Protein AF-A0A963W181-F1 (afdb_monomer)

Radius of gyration: 20.35 Å; Cα contacts (8 Å, |Δi|>4): 52; chains: 1; bounding box: 52×36×52 Å

Sequence (140 aa):
MEQELDVRAMPIRRAVFWLVVGLALLIVSSRVLVWGAVEIAHGFGVSDLIIGLTVVAVGTSLPELASSIIAARKGEHDIALGNILGSNLFNTLAVVGIAGTIHPLAVGPEVFNRDMLVMAALTLSLFVIGYGFRGPGRIN

pLDDT: mean 87.51, std 13.42, range [41.91, 97.25]

Solvent-accessible surface area (backbone atoms only — not comparable to full-atom values): 8067 Å² total; per-residue (Å²): 145,80,84,72,85,76,65,79,71,66,54,65,71,58,48,52,48,52,50,52,52,50,51,51,52,39,54,51,50,33,50,54,51,37,50,54,52,51,54,52,38,51,76,73,68,53,51,70,67,58,42,50,73,42,55,49,57,51,34,75,47,40,49,58,51,54,52,28,51,54,26,44,76,69,70,36,51,68,59,19,50,48,50,56,53,49,50,53,49,44,45,53,56,50,54,48,41,50,48,38,72,78,52,75,73,86,81,58,72,58,48,62,71,44,53,48,49,51,52,50,53,51,52,51,51,50,45,63,67,68,68,44,97,72,64,84,75,82,81,126

Foldseek 3Di:
DDPDPPVVPDPVVVVVVCVVVVLVCLLVVLVVVLVVVVVVCVVVVHDPVVSVVPSVVVSVCRSLVVQLVVCVVVVNNVSNVCSVVVVVCCCVCPVVVVVCVVPNDDDDPCCVVPVVVVVVVVVVVVCVVPVCPPDDPPPD

Mean predicted aligned error: 8.23 Å

Secondary structure (DSSP, 8-state):
-----------HHHHHHHHHHHHHHHHHHHHHHHHHHHHHHHHTT--HHHHIIIIIHHHTTHHHHHHHHHHHHTT-HHHHHHHHHHHHHHIIIIIIHHHHHHS-----HHIIIIIHHHHHHHHHHHHHHHS-SS------

Nearest PDB structures (foldseek):
  8xyv-assembly2_B  TM=3.722E-01  e=4.580E+00  synthetic construct
  9hcj-assembly1_P0  TM=3.360E-01  e=9.758E+00  Dictyostelium discoideum

Structure (mmCIF, N/CA/C/O backbone):
data_AF-A0A963W181-F1
#
_entry.id   AF-A0A963W181-F1
#
loop_
_atom_site.group_PDB
_atom_site.id
_atom_site.type_symbol
_atom_site.label_atom_id
_atom_site.label_alt_id
_atom_site.label_comp_id
_atom_site.label_asym_id
_atom_site.label_entity_id
_atom_site.label_seq_id
_atom_site.pdbx_PDB_ins_code
_atom_site.Cartn_x
_atom_site.Cartn_y
_atom_site.Cartn_z
_atom_site.occupancy
_atom_site.B_iso_or_equiv
_atom_site.auth_seq_id
_atom_site.auth_comp_id
_atom_site.auth_asym_id
_atom_site.auth_atom_id
_atom_site.pdbx_PDB_model_num
ATOM 1 N N . MET A 1 1 ? 27.900 5.359 -30.873 1.00 50.31 1 MET A N 1
ATOM 2 C CA . MET A 1 1 ? 26.641 5.646 -30.150 1.00 50.31 1 MET A CA 1
ATOM 3 C C . MET A 1 1 ? 25.450 5.111 -30.950 1.00 50.31 1 MET A C 1
ATOM 5 O O . MET A 1 1 ? 24.438 5.780 -31.071 1.00 50.31 1 MET A O 1
ATOM 9 N N . GLU A 1 2 ? 25.595 3.905 -31.509 1.00 45.78 2 GLU A N 1
ATOM 10 C CA . GLU A 1 2 ? 24.642 3.251 -32.427 1.00 45.78 2 GLU A CA 1
ATOM 11 C C . GLU A 1 2 ? 24.738 1.717 -32.276 1.00 45.78 2 GLU A C 1
ATOM 13 O O . GLU A 1 2 ? 24.573 0.969 -33.230 1.00 45.78 2 GLU A O 1
ATOM 18 N N . GLN A 1 3 ? 25.063 1.225 -31.075 1.00 45.84 3 GLN A N 1
ATOM 19 C CA . GLN A 1 3 ? 25.044 -0.212 -30.798 1.00 45.84 3 GLN A CA 1
ATOM 20 C C . GLN A 1 3 ? 23.705 -0.576 -30.159 1.00 45.84 3 GLN A C 1
ATOM 22 O O . GLN A 1 3 ? 23.513 -0.460 -28.955 1.00 45.84 3 GLN A O 1
ATOM 27 N N . GLU A 1 4 ? 22.783 -0.942 -31.050 1.00 49.44 4 GLU A N 1
ATOM 28 C CA . GLU A 1 4 ? 21.777 -1.989 -30.863 1.00 49.44 4 GLU A CA 1
ATOM 29 C C . GLU A 1 4 ? 20.880 -1.861 -29.624 1.00 49.44 4 GLU A C 1
ATOM 31 O O . GLU A 1 4 ? 20.930 -2.651 -28.683 1.00 49.44 4 GLU A O 1
ATOM 36 N N . LEU A 1 5 ? 19.899 -0.959 -29.734 1.00 46.47 5 LEU A N 1
ATOM 37 C CA . LEU A 1 5 ? 18.542 -1.250 -29.267 1.00 46.47 5 LEU A CA 1
ATOM 38 C C . LEU A 1 5 ? 17.948 -2.425 -30.073 1.00 46.47 5 LEU A C 1
ATOM 40 O O . LEU A 1 5 ? 16.905 -2.280 -30.708 1.00 46.47 5 LEU A O 1
ATOM 44 N N . ASP A 1 6 ? 18.545 -3.619 -29.995 1.00 47.62 6 ASP A N 1
ATOM 45 C CA . ASP A 1 6 ? 17.801 -4.863 -30.236 1.00 47.62 6 ASP A CA 1
ATOM 46 C C . ASP A 1 6 ? 16.946 -5.168 -28.994 1.00 47.62 6 ASP A C 1
ATOM 48 O O . ASP A 1 6 ? 16.990 -6.226 -28.364 1.00 47.62 6 ASP A O 1
ATOM 52 N N . VAL A 1 7 ? 16.155 -4.172 -28.586 1.00 59.31 7 VAL A N 1
ATOM 53 C CA . VAL A 1 7 ? 15.013 -4.414 -27.727 1.00 59.31 7 VAL A CA 1
ATOM 54 C C . VAL A 1 7 ? 14.034 -5.107 -28.647 1.00 59.31 7 VAL A C 1
ATOM 56 O O . VAL A 1 7 ? 13.361 -4.451 -29.441 1.00 59.31 7 VAL A O 1
ATOM 59 N N . ARG A 1 8 ? 13.959 -6.439 -28.567 1.00 61.50 8 ARG A N 1
ATOM 60 C CA . ARG A 1 8 ? 12.829 -7.196 -29.110 1.00 61.50 8 ARG A CA 1
ATOM 61 C C . ARG A 1 8 ? 11.555 -6.591 -28.531 1.00 61.50 8 ARG A C 1
ATOM 63 O O . ARG A 1 8 ? 11.114 -6.980 -27.449 1.00 61.50 8 ARG A O 1
ATOM 70 N N . ALA A 1 9 ? 10.993 -5.611 -29.229 1.00 68.69 9 ALA A N 1
ATOM 71 C CA . ALA A 1 9 ? 9.808 -4.902 -28.808 1.00 68.69 9 ALA A CA 1
ATOM 72 C C . ALA A 1 9 ? 8.702 -5.947 -28.701 1.00 68.69 9 ALA A C 1
ATOM 74 O O . ALA A 1 9 ? 8.279 -6.537 -29.700 1.00 68.69 9 ALA A O 1
ATOM 75 N N . MET A 1 10 ? 8.290 -6.258 -27.470 1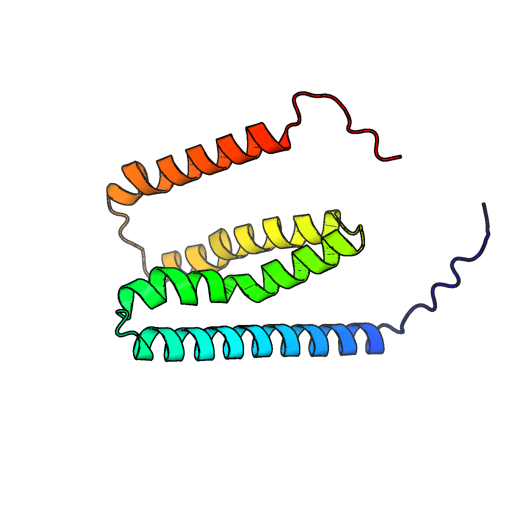.00 76.31 10 MET A N 1
ATOM 76 C CA . MET A 1 10 ? 7.184 -7.179 -27.277 1.00 76.31 10 MET A CA 1
ATOM 77 C C . MET A 1 10 ? 5.973 -6.581 -27.995 1.00 76.31 10 MET A C 1
ATOM 79 O O . MET A 1 10 ? 5.634 -5.424 -27.739 1.00 76.31 10 MET A O 1
ATOM 83 N N . PRO A 1 11 ? 5.305 -7.335 -28.886 1.00 91.06 11 PRO A N 1
ATOM 84 C CA . PRO A 1 11 ? 4.115 -6.827 -29.544 1.00 91.06 11 PRO A CA 1
ATOM 85 C C . PRO A 1 11 ? 3.099 -6.437 -28.471 1.00 91.06 11 PRO A C 1
ATOM 87 O O . PRO A 1 11 ? 2.931 -7.167 -27.490 1.00 91.06 11 PRO A O 1
ATOM 90 N N . ILE A 1 12 ? 2.409 -5.310 -28.661 1.00 91.69 12 ILE A N 1
ATOM 91 C CA . ILE A 1 12 ? 1.553 -4.703 -27.630 1.00 91.69 12 ILE A CA 1
ATOM 92 C C . ILE A 1 12 ? 0.540 -5.689 -27.039 1.00 91.69 12 ILE A C 1
ATOM 94 O O . ILE A 1 12 ? 0.306 -5.702 -25.838 1.00 91.69 12 ILE A O 1
ATOM 98 N N . ARG A 1 13 ? 0.030 -6.615 -27.858 1.00 92.81 13 ARG A N 1
ATOM 99 C CA . ARG A 1 13 ? -0.852 -7.698 -27.414 1.00 92.81 13 ARG A CA 1
ATOM 100 C C . ARG A 1 13 ? -0.205 -8.601 -26.360 1.00 92.81 13 ARG A C 1
ATOM 102 O O . ARG A 1 13 ? -0.865 -8.972 -25.397 1.00 92.81 13 ARG A O 1
ATOM 109 N N . ARG A 1 14 ? 1.070 -8.967 -26.533 1.00 93.50 14 ARG A N 1
ATOM 110 C CA . ARG A 1 14 ? 1.819 -9.766 -25.548 1.00 93.50 14 ARG A CA 1
ATOM 111 C C . ARG A 1 14 ? 2.134 -8.949 -24.299 1.00 93.50 14 ARG A C 1
ATOM 113 O O . ARG A 1 14 ? 2.036 -9.495 -23.209 1.00 93.50 14 ARG A O 1
ATOM 120 N N . ALA A 1 15 ? 2.468 -7.667 -24.448 1.00 93.25 15 ALA A N 1
ATOM 121 C CA . ALA A 1 15 ? 2.711 -6.784 -23.308 1.00 93.25 15 ALA A CA 1
ATOM 122 C C . ALA A 1 15 ? 1.450 -6.625 -22.441 1.00 93.25 15 ALA A C 1
ATOM 124 O O . ALA A 1 15 ? 1.500 -6.861 -21.239 1.00 93.25 15 ALA A O 1
ATOM 125 N N . VAL A 1 16 ? 0.304 -6.330 -23.062 1.00 95.19 16 VAL A N 1
ATOM 126 C CA . VAL A 1 16 ? -0.997 -6.244 -22.382 1.00 95.19 16 VAL A CA 1
ATOM 127 C C . VAL A 1 16 ? -1.373 -7.580 -21.744 1.00 95.19 16 VAL A C 1
ATOM 129 O O . VAL A 1 16 ? -1.816 -7.603 -20.601 1.00 95.19 16 VAL A O 1
ATOM 132 N N . PHE A 1 17 ? -1.152 -8.699 -22.440 1.00 96.31 17 PHE A N 1
ATOM 133 C CA . PHE A 1 17 ? -1.394 -10.027 -21.875 1.00 96.31 17 PHE A CA 1
ATOM 134 C C . PHE A 1 17 ? -0.592 -10.254 -20.584 1.00 96.31 17 PHE A C 1
ATOM 136 O O . PHE A 1 17 ? -1.174 -10.594 -19.557 1.00 96.31 17 PHE A O 1
ATOM 143 N N . TRP A 1 18 ? 0.723 -10.015 -20.608 1.00 95.19 18 TRP A N 1
ATOM 144 C CA . TRP A 1 18 ? 1.573 -10.180 -19.426 1.00 95.19 18 TRP A CA 1
ATOM 145 C C . TRP A 1 18 ? 1.257 -9.184 -18.313 1.00 95.19 18 TRP A C 1
ATOM 147 O O . TRP A 1 18 ? 1.327 -9.557 -17.145 1.00 95.19 18 TRP A O 1
ATOM 157 N N . LEU A 1 19 ? 0.869 -7.954 -18.656 1.00 93.88 19 LEU A N 1
ATOM 158 C CA . LEU A 1 19 ? 0.421 -6.956 -17.688 1.00 93.88 19 LEU A CA 1
ATOM 159 C C . LEU A 1 19 ? -0.813 -7.451 -16.927 1.00 93.88 19 LEU A C 1
ATOM 161 O O . LEU A 1 19 ? -0.817 -7.444 -15.700 1.00 93.88 19 LEU A O 1
ATOM 165 N N . VAL A 1 20 ? -1.837 -7.920 -17.644 1.00 96.44 20 VAL A N 1
ATOM 166 C CA . VAL A 1 20 ? -3.086 -8.405 -17.036 1.00 96.44 20 VAL A CA 1
ATOM 167 C C . VAL A 1 20 ? -2.838 -9.652 -16.193 1.00 96.44 20 VAL A C 1
ATOM 169 O O . VAL A 1 20 ? -3.308 -9.723 -15.061 1.00 96.44 20 VAL A O 1
ATOM 172 N N . VAL A 1 21 ? -2.074 -10.618 -16.710 1.00 97.25 21 VAL A N 1
ATOM 173 C CA . VAL A 1 21 ? -1.734 -11.842 -15.968 1.00 97.25 21 VAL A CA 1
ATOM 174 C C . VAL A 1 21 ? -0.932 -11.510 -14.710 1.00 97.25 21 VAL A C 1
ATOM 176 O O . VAL A 1 21 ? -1.258 -12.002 -13.633 1.00 97.25 21 VAL A O 1
ATOM 179 N N . GLY A 1 22 ? 0.082 -10.648 -14.824 1.00 95.69 22 GLY A N 1
ATOM 180 C CA . GLY A 1 22 ? 0.897 -10.215 -13.692 1.00 95.69 22 GLY A CA 1
ATOM 181 C C . GLY A 1 22 ? 0.075 -9.488 -12.631 1.00 95.69 22 GLY A C 1
ATOM 182 O O . GLY A 1 22 ? 0.181 -9.815 -11.453 1.00 95.69 22 GLY A O 1
ATOM 183 N N . LEU A 1 23 ? -0.796 -8.563 -13.044 1.00 94.56 23 LEU A N 1
ATOM 184 C CA . LEU A 1 23 ? -1.684 -7.834 -12.139 1.00 94.56 23 LEU A CA 1
ATOM 185 C C . LEU A 1 23 ? -2.661 -8.775 -11.423 1.00 94.56 23 LEU A C 1
ATOM 187 O O . LEU A 1 23 ? -2.814 -8.694 -10.206 1.00 94.56 23 LEU A O 1
ATOM 191 N N . ALA A 1 24 ? -3.287 -9.701 -12.153 1.00 96.62 24 ALA A N 1
ATOM 192 C CA . ALA A 1 24 ? -4.202 -10.678 -11.574 1.00 96.62 24 ALA A CA 1
ATOM 193 C C . ALA A 1 24 ? -3.493 -11.580 -10.555 1.00 96.62 24 ALA A C 1
ATOM 195 O O . ALA A 1 24 ? -3.979 -11.744 -9.436 1.00 96.62 24 ALA A O 1
ATOM 196 N N . LEU A 1 25 ? -2.321 -12.118 -10.907 1.00 96.69 25 LEU A N 1
ATOM 197 C CA . LEU A 1 25 ? -1.521 -12.939 -9.997 1.00 96.69 25 LEU A CA 1
ATOM 198 C C . LEU A 1 25 ? -1.103 -12.165 -8.751 1.00 96.69 25 LEU A C 1
ATOM 200 O O . LEU A 1 25 ? -1.140 -12.725 -7.658 1.00 96.69 25 LEU A O 1
ATOM 204 N N . LEU A 1 26 ? -0.747 -10.891 -8.896 1.00 95.06 26 LEU A N 1
ATOM 205 C CA . LEU A 1 26 ? -0.341 -10.051 -7.780 1.00 95.06 26 LEU A CA 1
ATOM 206 C C . LEU A 1 26 ? -1.500 -9.811 -6.803 1.00 95.06 26 LEU A C 1
ATOM 208 O O . LEU A 1 26 ? -1.328 -9.991 -5.599 1.00 95.06 26 LEU A O 1
ATOM 212 N N . ILE A 1 27 ? -2.688 -9.486 -7.322 1.00 93.88 27 ILE A N 1
ATOM 213 C CA . ILE A 1 27 ? -3.905 -9.276 -6.520 1.00 93.88 27 ILE A CA 1
ATOM 214 C C . ILE A 1 27 ? -4.354 -10.574 -5.838 1.00 93.88 27 ILE A C 1
ATOM 216 O O . ILE A 1 27 ? -4.748 -10.566 -4.674 1.00 93.88 27 ILE A O 1
ATOM 220 N N . VAL A 1 28 ? -4.321 -11.705 -6.546 1.00 96.69 28 VAL A N 1
ATOM 221 C CA . VAL A 1 28 ? -4.698 -12.999 -5.958 1.00 96.69 28 VAL A CA 1
ATOM 222 C C . VAL A 1 28 ? -3.706 -13.390 -4.866 1.00 96.69 28 VAL A C 1
ATOM 224 O O . VAL A 1 28 ? -4.121 -13.757 -3.770 1.00 96.69 28 VAL A O 1
ATOM 227 N N . SER A 1 29 ? -2.407 -13.252 -5.133 1.00 95.69 29 SER A N 1
ATOM 228 C CA . SER A 1 29 ? -1.354 -13.562 -4.162 1.00 95.69 29 SER A CA 1
ATOM 229 C C . SER A 1 29 ? -1.477 -12.715 -2.898 1.00 95.69 29 SER A C 1
ATOM 231 O O . SER A 1 29 ? -1.379 -13.258 -1.799 1.00 95.69 29 SER A O 1
ATOM 233 N N . SER A 1 30 ? -1.742 -11.407 -3.025 1.00 95.12 30 SER A N 1
ATOM 234 C CA . SER A 1 30 ? -1.920 -10.542 -1.854 1.00 95.12 30 SER A CA 1
ATOM 235 C C . SER A 1 30 ? -3.142 -10.948 -1.030 1.00 95.12 30 SER A C 1
ATOM 237 O O . SER A 1 30 ? -3.047 -11.036 0.190 1.00 95.12 30 SER A O 1
ATOM 239 N N . ARG A 1 31 ? -4.266 -11.289 -1.673 1.00 95.00 31 ARG A N 1
ATOM 240 C CA . ARG A 1 31 ? -5.475 -11.759 -0.976 1.00 95.00 31 ARG A CA 1
ATOM 241 C C . ARG A 1 31 ? -5.258 -13.072 -0.236 1.00 95.00 31 ARG A C 1
ATOM 243 O O . ARG A 1 31 ? -5.675 -13.186 0.911 1.00 95.00 31 ARG A O 1
ATOM 250 N N . VAL A 1 32 ? -4.603 -14.043 -0.872 1.00 96.88 32 VAL A N 1
ATOM 251 C CA . VAL A 1 32 ? -4.287 -15.334 -0.241 1.00 96.88 32 VAL A CA 1
ATOM 252 C C . VAL A 1 32 ? -3.363 -15.132 0.960 1.00 96.88 32 VAL A C 1
ATOM 254 O O . VAL A 1 32 ? -3.601 -15.715 2.015 1.00 96.88 32 VAL A O 1
ATOM 257 N N . LEU A 1 33 ? -2.356 -14.261 0.834 1.00 95.56 33 LEU A N 1
ATOM 258 C CA . LEU A 1 33 ? -1.453 -13.923 1.933 1.00 95.56 33 LEU A CA 1
ATOM 259 C C . LEU A 1 33 ? -2.197 -13.281 3.113 1.00 95.56 33 LEU A C 1
ATOM 261 O O . LEU A 1 33 ? -1.990 -13.687 4.254 1.00 95.56 33 LEU A O 1
ATOM 265 N N . VAL A 1 34 ? -3.081 -12.314 2.847 1.00 95.88 34 VAL A N 1
ATOM 266 C CA . VAL A 1 34 ? -3.899 -11.675 3.891 1.00 95.88 34 VAL A CA 1
ATOM 267 C C . VAL A 1 34 ? -4.814 -12.692 4.556 1.00 95.88 34 VAL A C 1
ATOM 269 O O . VAL A 1 34 ? -4.885 -12.721 5.778 1.00 95.88 34 VAL A O 1
ATOM 272 N N . TRP A 1 35 ? -5.470 -13.558 3.783 1.00 95.56 35 TRP A N 1
ATOM 273 C CA . TRP A 1 35 ? -6.362 -14.571 4.339 1.00 95.56 35 TRP A CA 1
ATOM 274 C C . TRP A 1 35 ? -5.621 -15.546 5.261 1.00 95.56 35 TRP A C 1
ATOM 276 O O . TRP A 1 35 ? -6.039 -15.732 6.402 1.00 95.56 35 TRP A O 1
ATOM 286 N N . GLY A 1 36 ? -4.469 -16.068 4.829 1.00 96.00 36 GLY A N 1
ATOM 287 C CA . GLY A 1 36 ? -3.636 -16.922 5.676 1.00 96.00 36 GLY A CA 1
ATOM 288 C C . GLY A 1 36 ? -3.146 -16.204 6.939 1.00 96.00 36 GLY A C 1
ATOM 289 O O . GLY A 1 36 ? -3.177 -16.774 8.026 1.00 96.00 36 GLY A O 1
ATOM 290 N N . ALA A 1 37 ? -2.749 -14.932 6.831 1.00 95.31 37 ALA A N 1
ATOM 291 C CA . ALA A 1 37 ? -2.335 -14.137 7.987 1.00 95.31 37 ALA A CA 1
ATOM 292 C C . ALA A 1 37 ? -3.487 -13.894 8.982 1.00 95.31 37 ALA A C 1
ATOM 294 O O . ALA A 1 37 ? -3.272 -13.955 10.193 1.00 95.31 37 ALA A O 1
ATOM 295 N N . VAL A 1 38 ? -4.704 -13.656 8.484 1.00 96.31 38 VAL A N 1
ATOM 296 C CA . VAL A 1 38 ? -5.920 -13.492 9.294 1.00 96.31 38 VAL A CA 1
ATOM 297 C C . VAL A 1 38 ? -6.265 -14.791 10.028 1.00 96.31 38 VAL A C 1
ATOM 299 O O . VAL A 1 38 ? -6.494 -14.759 11.234 1.00 96.31 38 VAL A O 1
ATOM 302 N N . GLU A 1 39 ? -6.243 -15.940 9.346 1.00 96.38 39 GLU A N 1
ATOM 303 C CA . GLU A 1 39 ? -6.507 -17.243 9.977 1.00 96.38 39 GLU A CA 1
ATOM 304 C C . GLU A 1 39 ? -5.496 -17.568 11.079 1.00 96.38 39 GLU A C 1
ATOM 306 O O . GLU A 1 39 ? -5.879 -17.989 12.172 1.00 96.38 39 GLU A O 1
ATOM 311 N N . ILE A 1 40 ? -4.210 -17.310 10.827 1.00 96.06 40 ILE A N 1
ATOM 312 C CA . ILE A 1 40 ? -3.157 -17.468 11.833 1.00 96.06 40 ILE A CA 1
ATOM 313 C C . ILE A 1 40 ? -3.435 -16.557 13.038 1.00 96.06 40 ILE A C 1
ATOM 315 O O . ILE A 1 40 ? -3.377 -17.016 14.177 1.00 96.06 40 ILE A O 1
ATOM 319 N N . ALA A 1 41 ? -3.776 -15.284 12.810 1.00 95.50 41 ALA A N 1
ATOM 320 C CA . ALA A 1 41 ? -4.060 -14.330 13.882 1.00 95.50 41 ALA A CA 1
ATOM 321 C C . ALA A 1 41 ? -5.271 -14.745 14.737 1.00 95.50 41 ALA A C 1
ATOM 323 O O . ALA A 1 41 ? -5.201 -14.677 15.967 1.00 95.50 41 ALA A O 1
ATOM 324 N N . HIS A 1 42 ? -6.341 -15.252 14.118 1.00 96.38 42 HIS A N 1
ATOM 325 C CA . HIS A 1 42 ? -7.466 -15.838 14.852 1.00 96.38 42 HIS A CA 1
ATOM 326 C C . HIS A 1 42 ? -7.053 -17.075 15.654 1.00 96.38 42 HIS A C 1
ATOM 328 O O . HIS A 1 42 ? -7.470 -17.219 16.801 1.00 96.38 42 HIS A O 1
ATOM 334 N N . GLY A 1 43 ? -6.191 -17.933 15.097 1.00 95.88 43 GLY A N 1
ATOM 335 C CA . GLY A 1 43 ? -5.622 -19.082 15.809 1.00 95.88 43 GLY A CA 1
ATOM 336 C C . GLY A 1 43 ? -4.835 -18.693 17.068 1.00 95.88 43 GLY A C 1
ATOM 337 O O . GLY A 1 43 ? -4.810 -19.451 18.036 1.00 95.88 43 GLY A O 1
ATOM 338 N N . PHE A 1 44 ? -4.256 -17.489 17.094 1.00 95.62 44 PHE A N 1
ATOM 339 C CA . PHE A 1 44 ? -3.601 -16.900 18.268 1.00 95.62 44 PHE A CA 1
ATOM 340 C C . PHE A 1 44 ? -4.546 -16.106 19.191 1.00 95.62 44 PHE A C 1
ATOM 342 O O . PHE A 1 44 ? -4.088 -15.537 20.181 1.00 95.62 44 PHE A O 1
ATOM 349 N N . GLY A 1 45 ? -5.850 -16.052 18.903 1.00 94.25 45 GLY A N 1
ATOM 350 C CA . GLY A 1 45 ? -6.834 -15.322 19.709 1.00 94.25 45 GLY A CA 1
ATOM 351 C C . GLY A 1 45 ? -6.770 -13.798 19.562 1.00 94.25 45 GLY A C 1
ATOM 352 O O . GLY A 1 45 ? -7.236 -13.076 20.443 1.00 94.25 45 GLY A O 1
ATOM 353 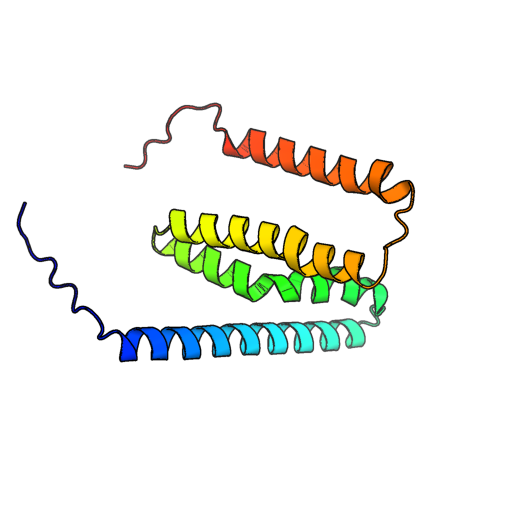N N . VAL A 1 46 ? -6.182 -13.289 18.474 1.00 96.19 46 VAL A N 1
ATOM 354 C CA . VAL A 1 46 ? -6.145 -11.850 18.183 1.00 96.19 46 VAL A CA 1
ATOM 355 C C . VAL A 1 46 ? -7.544 -11.372 17.784 1.00 96.19 46 VAL A C 1
ATOM 357 O O . VAL A 1 46 ? -8.248 -12.042 17.031 1.00 96.19 46 VAL A O 1
ATOM 360 N N . SER A 1 47 ? -7.954 -10.203 18.284 1.00 95.50 47 SER A N 1
ATOM 361 C CA . SER A 1 47 ? -9.271 -9.637 17.983 1.00 95.50 47 SER A CA 1
ATOM 362 C C . SER A 1 47 ? -9.368 -9.089 16.557 1.00 95.50 47 SER A C 1
ATOM 364 O O . SER A 1 47 ? -8.406 -8.530 16.023 1.00 95.50 47 SER A O 1
ATOM 366 N N . ASP A 1 48 ? -10.570 -9.150 15.980 1.00 92.75 48 ASP A N 1
ATOM 367 C CA . ASP A 1 48 ? -10.892 -8.623 14.645 1.00 92.75 48 ASP A CA 1
ATOM 368 C C . ASP A 1 48 ? -10.490 -7.155 14.485 1.00 92.75 48 ASP A C 1
ATOM 370 O O . ASP A 1 48 ? -10.042 -6.737 13.419 1.00 92.75 48 ASP A O 1
ATOM 374 N N . LEU A 1 49 ? -10.595 -6.374 15.566 1.00 93.25 49 LEU A N 1
ATOM 375 C CA . LEU A 1 49 ? -10.181 -4.974 15.588 1.00 93.25 49 LEU A CA 1
ATOM 37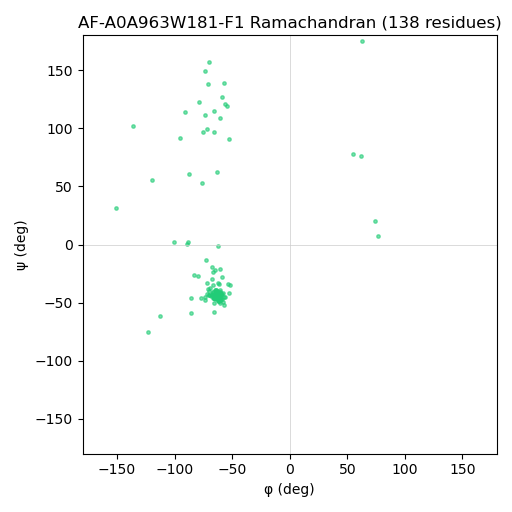6 C C . LEU A 1 49 ? -8.680 -4.827 15.310 1.00 93.25 49 LEU A C 1
ATOM 378 O O . LEU A 1 49 ? -8.285 -4.016 14.474 1.00 93.25 49 LEU A O 1
ATOM 382 N N . ILE A 1 50 ? -7.840 -5.609 15.994 1.00 93.12 50 ILE A N 1
ATOM 383 C CA . ILE A 1 50 ? -6.386 -5.557 15.801 1.00 93.12 50 ILE A CA 1
ATOM 384 C C . ILE A 1 50 ? -6.039 -6.066 14.403 1.00 93.12 50 ILE A C 1
ATOM 386 O O . ILE A 1 50 ? -5.241 -5.435 13.714 1.00 93.12 50 ILE A O 1
ATOM 390 N N . ILE A 1 51 ? -6.664 -7.157 13.954 1.00 93.94 51 ILE A N 1
ATOM 391 C CA . ILE A 1 51 ? -6.455 -7.726 12.615 1.00 93.94 51 ILE A CA 1
ATOM 392 C C . ILE A 1 51 ? -6.803 -6.701 11.526 1.00 93.94 51 ILE A C 1
ATOM 394 O O . ILE A 1 51 ? -6.010 -6.478 10.607 1.00 93.94 51 ILE A O 1
ATOM 398 N N . GLY A 1 52 ? -7.954 -6.038 11.650 1.00 89.94 52 GLY A N 1
ATOM 399 C CA . GLY A 1 52 ? -8.407 -5.005 10.721 1.00 89.94 52 GLY A CA 1
ATOM 400 C C . GLY A 1 52 ? -7.458 -3.808 10.667 1.00 89.94 52 GLY A C 1
ATOM 401 O O . GLY A 1 52 ? -7.068 -3.375 9.584 1.00 89.94 52 GLY A O 1
ATOM 402 N N . LEU A 1 53 ? -7.023 -3.319 11.832 1.00 88.06 53 LEU A N 1
ATOM 403 C CA . LEU A 1 53 ? -6.116 -2.172 11.940 1.00 88.06 53 LEU A CA 1
ATOM 404 C C . LEU A 1 53 ? -4.665 -2.478 11.536 1.00 88.06 53 LEU A C 1
ATOM 406 O O . LEU A 1 53 ? -3.883 -1.546 11.368 1.00 88.06 53 LEU A O 1
ATOM 410 N N . THR A 1 54 ? -4.286 -3.751 11.386 1.00 90.69 54 THR A N 1
ATOM 411 C CA . THR A 1 54 ? -2.897 -4.149 11.104 1.00 90.69 54 THR A CA 1
ATOM 412 C C . THR A 1 54 ? -2.778 -4.979 9.828 1.00 90.69 54 THR A C 1
ATOM 414 O O . THR A 1 54 ? -2.350 -4.466 8.797 1.00 90.69 54 THR A O 1
ATOM 417 N N . VAL A 1 55 ? -3.168 -6.252 9.873 1.00 92.94 55 VAL A N 1
ATOM 418 C CA . VAL A 1 55 ? -2.995 -7.227 8.789 1.00 92.94 55 VAL A CA 1
ATOM 419 C C . VAL A 1 55 ? -3.756 -6.801 7.540 1.00 92.94 55 VAL A C 1
ATOM 421 O O . VAL A 1 55 ? -3.189 -6.797 6.449 1.00 92.94 55 VAL A O 1
ATOM 424 N N . VAL A 1 56 ? -5.022 -6.411 7.691 1.00 91.81 56 VAL A N 1
ATOM 425 C CA . VAL A 1 56 ? -5.854 -6.004 6.550 1.00 91.81 56 VAL A CA 1
ATOM 426 C C . VAL A 1 56 ? -5.369 -4.671 5.983 1.00 91.81 56 VAL A C 1
ATOM 428 O O . VAL A 1 56 ? -5.217 -4.554 4.769 1.00 91.81 56 VAL A O 1
ATOM 431 N N . ALA A 1 57 ? -5.055 -3.706 6.854 1.00 89.56 57 ALA A N 1
ATOM 432 C CA . ALA A 1 57 ? -4.546 -2.394 6.459 1.00 89.56 57 ALA A CA 1
ATOM 433 C C . ALA A 1 57 ? -3.225 -2.474 5.670 1.00 89.56 57 ALA A C 1
ATOM 435 O O . ALA A 1 57 ? -3.058 -1.792 4.661 1.00 89.56 57 ALA A O 1
ATOM 436 N N . VAL 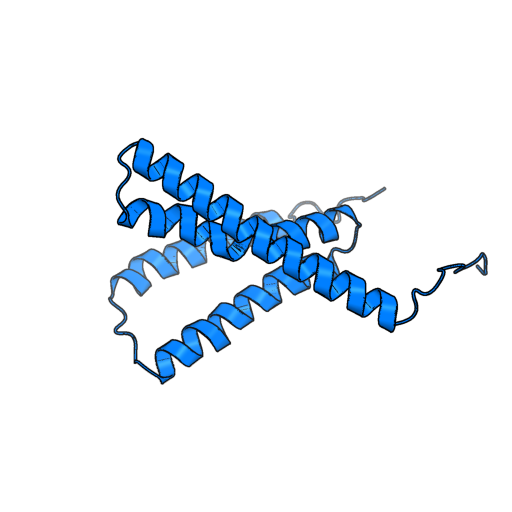A 1 58 ? -2.288 -3.331 6.089 1.00 91.19 58 VAL A N 1
ATOM 437 C CA . VAL A 1 58 ? -1.058 -3.597 5.320 1.00 91.19 58 VAL A CA 1
ATOM 438 C C . VAL A 1 58 ? -1.381 -4.385 4.051 1.00 91.19 58 VAL A C 1
ATOM 440 O O . VAL A 1 58 ? -0.838 -4.101 2.985 1.00 91.19 58 VAL A O 1
ATOM 443 N N . GLY A 1 59 ? -2.294 -5.349 4.163 1.00 91.38 59 GLY A N 1
ATOM 444 C CA . GLY A 1 59 ? -2.720 -6.257 3.110 1.00 91.38 59 GLY A CA 1
ATOM 445 C C . GLY A 1 59 ? -3.164 -5.582 1.818 1.00 91.38 59 GLY A C 1
ATOM 446 O O . GLY A 1 59 ? -2.795 -6.025 0.728 1.00 91.38 59 GLY A O 1
ATOM 447 N N . THR A 1 60 ? -3.920 -4.488 1.930 1.00 89.38 60 THR A N 1
ATOM 448 C CA . THR A 1 60 ? -4.412 -3.728 0.772 1.00 89.38 60 THR A CA 1
ATOM 449 C C . THR A 1 60 ? -3.304 -3.046 -0.019 1.00 89.38 60 THR A C 1
ATOM 451 O O . THR A 1 60 ? -3.506 -2.807 -1.199 1.00 89.38 60 THR A O 1
ATOM 454 N N . SER A 1 61 ? -2.157 -2.776 0.610 1.00 92.06 61 SER A N 1
ATOM 455 C CA . SER A 1 61 ? -1.016 -2.068 0.011 1.00 92.06 61 SER A CA 1
ATOM 456 C C . SER A 1 61 ? 0.107 -3.011 -0.448 1.00 92.06 61 SER A C 1
ATOM 458 O O . SER A 1 61 ? 1.173 -2.567 -0.883 1.00 92.06 61 SER A O 1
ATOM 460 N N . LEU A 1 62 ? -0.081 -4.330 -0.302 1.00 93.56 62 LEU A N 1
ATOM 461 C CA . LEU A 1 62 ? 0.915 -5.334 -0.686 1.00 93.56 62 LEU A CA 1
ATOM 462 C C . LEU A 1 62 ? 1.193 -5.378 -2.198 1.00 93.56 62 LEU A C 1
ATOM 464 O O . LEU A 1 62 ? 2.371 -5.491 -2.554 1.00 93.56 62 LEU A O 1
ATOM 468 N N . PRO A 1 63 ? 0.190 -5.299 -3.100 1.00 92.44 63 PRO A N 1
ATOM 469 C CA . PRO A 1 63 ? 0.449 -5.216 -4.538 1.00 92.44 63 PRO A CA 1
ATOM 470 C C . PRO A 1 63 ? 1.346 -4.028 -4.903 1.00 92.44 63 PRO A C 1
ATOM 472 O O . PRO A 1 63 ? 2.317 -4.173 -5.646 1.00 92.44 63 PRO A O 1
ATOM 475 N N . GLU A 1 64 ? 1.061 -2.862 -4.337 1.00 92.56 64 GLU A N 1
ATOM 476 C CA . GLU A 1 64 ? 1.778 -1.616 -4.566 1.00 92.56 64 GLU A CA 1
ATOM 477 C C . GLU A 1 64 ? 3.208 -1.724 -4.042 1.00 92.56 64 GLU A C 1
ATOM 479 O O . GLU A 1 64 ? 4.152 -1.395 -4.761 1.00 92.56 64 GLU A O 1
ATOM 484 N N . LEU A 1 65 ? 3.380 -2.259 -2.829 1.00 93.50 65 LEU A N 1
ATOM 485 C CA . LEU A 1 65 ? 4.691 -2.507 -2.239 1.00 93.50 65 LEU A CA 1
ATOM 486 C C . LEU A 1 65 ? 5.533 -3.432 -3.127 1.00 93.50 65 LEU A C 1
ATOM 488 O O . LEU A 1 65 ? 6.679 -3.116 -3.445 1.00 93.50 65 LEU A O 1
ATOM 492 N N . ALA A 1 66 ? 4.966 -4.558 -3.561 1.00 94.50 66 ALA A N 1
ATOM 493 C CA . ALA A 1 66 ? 5.657 -5.516 -4.415 1.00 94.50 66 ALA A CA 1
ATOM 494 C C . ALA A 1 66 ? 6.033 -4.906 -5.776 1.00 94.50 66 ALA A C 1
ATOM 496 O O . ALA A 1 66 ? 7.172 -5.060 -6.223 1.00 94.50 66 ALA A O 1
ATOM 497 N N . SER A 1 67 ? 5.112 -4.173 -6.409 1.00 93.56 67 SER A N 1
ATOM 498 C CA . SER A 1 67 ? 5.350 -3.480 -7.680 1.00 93.56 67 SER A CA 1
ATOM 499 C C . SER A 1 67 ? 6.464 -2.434 -7.558 1.00 93.56 67 SER A C 1
ATOM 501 O O . SER A 1 67 ? 7.423 -2.455 -8.334 1.00 93.56 67 SER A O 1
ATOM 503 N N . SER A 1 68 ? 6.411 -1.578 -6.530 1.00 93.19 68 SER A N 1
ATOM 504 C CA . SER A 1 68 ? 7.422 -0.545 -6.280 1.00 93.19 68 SER A CA 1
ATOM 505 C C . SER A 1 68 ? 8.797 -1.130 -5.955 1.00 93.19 68 SER A C 1
ATOM 507 O O . SER A 1 68 ? 9.798 -0.625 -6.461 1.00 93.19 68 SER A O 1
ATOM 509 N N . ILE A 1 69 ? 8.874 -2.214 -5.172 1.00 94.62 69 ILE A N 1
ATOM 510 C CA . ILE A 1 69 ? 10.147 -2.899 -4.890 1.00 94.62 69 ILE A CA 1
ATOM 511 C C . ILE A 1 69 ? 10.742 -3.478 -6.176 1.00 94.62 69 ILE A C 1
ATOM 513 O O . ILE A 1 69 ? 11.942 -3.339 -6.412 1.00 94.62 69 ILE A O 1
ATOM 517 N N . ILE A 1 70 ? 9.933 -4.121 -7.023 1.00 93.56 70 ILE A N 1
ATOM 518 C CA . ILE A 1 70 ? 10.418 -4.698 -8.284 1.00 93.56 70 ILE A CA 1
ATOM 519 C C . ILE A 1 70 ? 10.897 -3.598 -9.237 1.00 93.56 70 ILE A C 1
ATOM 521 O O . ILE A 1 70 ? 11.954 -3.759 -9.846 1.00 93.56 70 ILE A O 1
ATOM 525 N N . ALA A 1 71 ? 10.162 -2.489 -9.349 1.00 93.06 71 ALA A N 1
ATOM 526 C CA . ALA A 1 71 ? 10.566 -1.336 -10.152 1.00 93.06 71 ALA A CA 1
ATOM 527 C C . ALA A 1 71 ? 11.890 -0.738 -9.647 1.00 93.06 71 ALA A C 1
ATOM 529 O O . ALA A 1 71 ? 12.834 -0.593 -10.422 1.00 93.06 71 ALA A O 1
ATOM 530 N N . ALA A 1 72 ? 12.017 -0.521 -8.335 1.00 92.38 72 ALA A N 1
ATOM 531 C CA . ALA A 1 72 ? 13.251 -0.029 -7.731 1.00 92.38 72 ALA A CA 1
ATOM 532 C C . ALA A 1 72 ? 14.437 -0.978 -7.975 1.00 92.38 72 ALA A C 1
ATOM 534 O O . ALA A 1 72 ? 15.517 -0.543 -8.364 1.00 92.38 72 ALA A O 1
ATOM 535 N N . ARG A 1 73 ? 14.232 -2.296 -7.841 1.00 93.81 73 ARG A N 1
ATOM 536 C CA . ARG A 1 73 ? 15.268 -3.305 -8.125 1.00 93.81 73 ARG A CA 1
ATOM 537 C C . ARG A 1 73 ? 15.695 -3.360 -9.591 1.00 93.81 73 ARG A C 1
ATOM 539 O O . ARG A 1 73 ? 16.776 -3.870 -9.870 1.00 93.81 73 ARG A O 1
ATOM 546 N N . LYS A 1 74 ? 14.860 -2.879 -10.513 1.00 92.50 74 LYS A N 1
ATOM 547 C CA . LYS A 1 74 ? 15.176 -2.771 -11.943 1.00 92.50 74 LYS A CA 1
ATOM 548 C C . LYS A 1 74 ? 15.833 -1.438 -12.318 1.00 92.50 74 LYS A C 1
ATOM 550 O O . LYS A 1 74 ? 16.138 -1.250 -13.487 1.00 92.50 74 LYS A O 1
ATOM 555 N N . GLY A 1 75 ? 16.056 -0.536 -11.358 1.00 91.31 75 GLY A N 1
ATOM 556 C CA . GLY A 1 75 ? 16.545 0.822 -11.621 1.00 91.31 75 GLY A CA 1
ATOM 557 C C . GLY A 1 75 ? 15.468 1.769 -12.162 1.00 91.31 75 GLY A C 1
ATOM 558 O O . GLY A 1 75 ? 15.766 2.910 -12.495 1.00 91.31 75 GLY A O 1
ATOM 559 N N . GLU A 1 76 ? 14.208 1.330 -12.203 1.00 92.12 76 GLU A N 1
ATOM 560 C CA . GLU A 1 76 ? 13.063 2.090 -12.712 1.00 92.12 76 GLU A CA 1
ATOM 561 C C . GLU A 1 76 ? 12.450 2.944 -11.590 1.00 92.12 76 GLU A C 1
ATOM 563 O O . GLU A 1 76 ? 11.300 2.758 -11.176 1.00 92.12 76 GLU A O 1
ATOM 568 N N . HIS A 1 77 ? 13.252 3.853 -11.029 1.00 88.94 77 HIS A N 1
ATOM 569 C CA . HIS A 1 77 ? 12.861 4.655 -9.864 1.00 88.94 77 HIS A CA 1
ATOM 570 C C . HIS A 1 77 ? 11.644 5.549 -10.141 1.00 88.94 77 HIS A C 1
ATOM 572 O O . HIS A 1 77 ? 10.799 5.707 -9.261 1.00 88.94 77 HIS A O 1
ATOM 578 N N . ASP A 1 78 ? 11.502 6.056 -11.367 1.00 90.25 78 ASP A N 1
ATOM 579 C CA . ASP A 1 78 ? 10.360 6.883 -11.770 1.00 90.25 78 ASP A CA 1
ATOM 580 C C . ASP A 1 78 ? 9.045 6.096 -11.722 1.00 90.25 78 ASP A C 1
ATOM 582 O O . ASP A 1 78 ? 8.027 6.603 -11.249 1.00 90.25 78 ASP A O 1
ATOM 586 N N . ILE A 1 79 ? 9.069 4.822 -12.132 1.00 91.25 79 ILE A N 1
ATOM 587 C CA . ILE A 1 79 ? 7.908 3.926 -12.044 1.00 91.25 79 ILE A CA 1
ATOM 588 C C . ILE A 1 79 ? 7.580 3.635 -10.576 1.00 91.25 79 ILE A C 1
ATOM 590 O O . ILE A 1 79 ? 6.413 3.662 -10.183 1.00 91.25 79 ILE A O 1
ATOM 594 N N . ALA A 1 80 ? 8.600 3.389 -9.748 1.00 90.94 80 ALA A N 1
ATOM 595 C CA . ALA A 1 80 ? 8.411 3.130 -8.324 1.00 90.94 80 ALA A CA 1
ATOM 596 C C . ALA A 1 80 ? 7.788 4.335 -7.593 1.00 90.94 80 ALA A C 1
ATOM 598 O O . ALA A 1 80 ? 6.841 4.155 -6.823 1.00 90.94 80 ALA A O 1
ATOM 599 N N . LEU A 1 81 ? 8.284 5.551 -7.859 1.00 90.44 81 LEU A N 1
ATOM 600 C CA . LEU A 1 81 ? 7.760 6.801 -7.300 1.00 90.44 81 LEU A CA 1
ATOM 601 C C . LEU A 1 81 ? 6.362 7.114 -7.835 1.00 90.44 81 LEU A C 1
ATOM 603 O O . LEU A 1 81 ? 5.475 7.457 -7.055 1.00 90.44 81 LEU A O 1
ATOM 607 N N . GLY A 1 82 ? 6.146 6.936 -9.141 1.00 93.19 82 GLY A N 1
ATOM 608 C CA . GLY A 1 82 ? 4.843 7.106 -9.777 1.00 93.19 82 GLY A CA 1
ATOM 609 C C . GLY A 1 82 ? 3.779 6.199 -9.162 1.00 93.19 82 GLY A C 1
ATOM 610 O O . GLY A 1 82 ? 2.675 6.660 -8.880 1.00 93.19 82 GLY A O 1
ATOM 611 N N . ASN A 1 83 ? 4.123 4.942 -8.865 1.00 93.56 83 ASN A N 1
ATOM 612 C CA . ASN A 1 83 ? 3.220 4.010 -8.192 1.00 93.56 83 ASN A CA 1
ATOM 613 C C . ASN A 1 83 ? 2.853 4.473 -6.771 1.00 93.56 83 ASN A C 1
ATOM 615 O O . ASN A 1 83 ? 1.676 4.473 -6.413 1.00 93.56 83 ASN A O 1
ATOM 619 N N . ILE A 1 84 ? 3.833 4.912 -5.973 1.00 91.00 84 ILE A N 1
ATOM 620 C CA . ILE A 1 84 ? 3.607 5.356 -4.584 1.00 91.00 84 ILE A CA 1
ATOM 621 C C . ILE A 1 84 ? 2.756 6.630 -4.549 1.00 91.00 84 ILE A C 1
ATOM 623 O O . ILE A 1 84 ? 1.752 6.698 -3.838 1.00 91.00 84 ILE A O 1
ATOM 627 N N . LEU A 1 85 ? 3.141 7.642 -5.329 1.00 91.69 85 LEU A N 1
ATOM 628 C CA . LEU A 1 85 ? 2.437 8.923 -5.368 1.00 91.69 85 LEU A CA 1
ATOM 629 C C . LEU A 1 85 ? 1.038 8.763 -5.968 1.00 91.69 85 LEU A C 1
ATOM 631 O O . LEU A 1 85 ? 0.065 9.250 -5.395 1.00 91.69 85 LEU A O 1
ATOM 635 N N . GLY A 1 86 ? 0.927 8.040 -7.085 1.00 93.69 86 GLY A N 1
ATOM 636 C CA . GLY A 1 86 ? -0.340 7.794 -7.764 1.00 93.69 86 GLY A CA 1
ATOM 637 C C . GLY A 1 86 ? -1.342 7.051 -6.884 1.00 93.69 86 GLY A C 1
ATOM 638 O O . GLY A 1 86 ? -2.489 7.480 -6.780 1.00 93.69 86 GLY A O 1
ATOM 639 N N . SER A 1 87 ? -0.906 5.996 -6.189 1.00 92.38 87 SER A N 1
ATOM 640 C CA . SER A 1 87 ? -1.785 5.200 -5.320 1.00 92.38 87 SER A CA 1
ATOM 641 C C . SER A 1 87 ? -2.283 5.999 -4.113 1.00 92.38 87 SER A C 1
ATOM 643 O O . SER A 1 87 ? -3.467 5.948 -3.787 1.00 92.38 87 SER A O 1
ATOM 645 N N . ASN A 1 88 ? -1.424 6.814 -3.488 1.00 91.69 88 ASN A N 1
ATOM 646 C CA . ASN A 1 88 ? -1.831 7.670 -2.368 1.00 91.69 88 ASN A CA 1
ATOM 647 C C . ASN A 1 88 ? -2.821 8.761 -2.798 1.00 91.69 88 ASN A C 1
ATOM 649 O O . ASN A 1 88 ? -3.801 9.025 -2.094 1.00 91.69 88 ASN A O 1
ATOM 653 N N . LEU A 1 89 ? -2.597 9.373 -3.966 1.00 94.25 89 LEU A N 1
ATOM 654 C CA . LEU A 1 89 ? -3.529 10.346 -4.535 1.00 94.25 89 LEU A CA 1
ATOM 655 C C . LEU A 1 89 ? -4.867 9.691 -4.884 1.00 94.25 89 LEU A C 1
ATOM 657 O O . LEU A 1 89 ? -5.913 10.238 -4.541 1.00 94.25 89 LEU A O 1
ATOM 661 N N . PHE A 1 90 ? -4.851 8.507 -5.500 1.00 94.00 90 PHE A N 1
ATOM 662 C CA . PHE A 1 90 ? -6.066 7.760 -5.818 1.00 94.00 90 PHE A CA 1
ATOM 663 C C . PHE A 1 90 ? -6.848 7.379 -4.554 1.00 94.00 90 PHE A C 1
ATOM 665 O O . PHE A 1 90 ? -8.051 7.618 -4.482 1.00 94.00 90 PHE A O 1
ATOM 672 N N . ASN A 1 91 ? -6.183 6.871 -3.515 1.00 91.94 91 ASN A N 1
ATOM 673 C CA . ASN A 1 91 ? -6.846 6.521 -2.259 1.00 91.94 91 ASN A CA 1
ATOM 674 C C . ASN A 1 91 ? -7.447 7.745 -1.555 1.00 91.94 91 ASN A C 1
ATOM 676 O O . ASN A 1 91 ? -8.565 7.684 -1.048 1.00 91.94 91 ASN A O 1
ATOM 680 N N . THR A 1 92 ? -6.753 8.881 -1.565 1.00 90.81 92 THR A N 1
ATOM 681 C CA . THR A 1 92 ? -7.249 10.098 -0.906 1.00 90.81 92 THR A CA 1
ATOM 682 C C . THR A 1 92 ? -8.395 10.739 -1.691 1.00 90.81 92 THR A C 1
ATOM 684 O O . THR A 1 92 ? -9.427 11.088 -1.124 1.00 90.81 92 THR A O 1
ATOM 687 N N . LEU A 1 93 ? -8.234 10.895 -3.006 1.00 94.06 93 LEU A N 1
ATOM 688 C CA . LEU A 1 93 ? -9.180 11.641 -3.836 1.00 94.06 9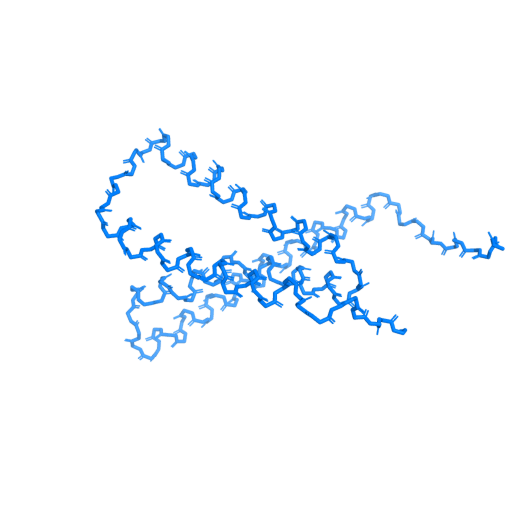3 LEU A CA 1
ATOM 689 C C . LEU A 1 93 ? -10.343 10.778 -4.314 1.00 94.06 93 LEU A C 1
ATOM 691 O O . LEU A 1 93 ? -11.490 11.208 -4.246 1.00 94.06 93 LEU A O 1
ATOM 695 N N . ALA A 1 94 ? -10.062 9.571 -4.804 1.00 94.88 94 ALA A N 1
ATOM 696 C CA . ALA A 1 94 ? -11.094 8.685 -5.324 1.00 94.88 94 ALA A CA 1
ATOM 697 C C . ALA A 1 94 ? -11.718 7.867 -4.194 1.00 94.88 94 ALA A C 1
ATOM 699 O O . ALA A 1 94 ? -12.913 7.987 -3.967 1.00 94.88 94 ALA A O 1
ATOM 700 N N . VAL A 1 95 ? -10.943 7.072 -3.450 1.00 91.25 95 VAL A N 1
ATOM 701 C CA . VAL A 1 95 ? -11.533 6.159 -2.450 1.00 91.25 95 VAL A CA 1
ATOM 702 C C . VAL A 1 95 ? -12.193 6.938 -1.309 1.00 91.25 95 VAL A C 1
ATOM 704 O O . VAL A 1 95 ? -13.399 6.805 -1.097 1.00 91.25 95 VAL A O 1
ATOM 707 N N . VAL A 1 96 ? -11.439 7.787 -0.606 1.00 90.56 96 VAL A N 1
ATOM 708 C CA . VAL A 1 96 ? -11.972 8.586 0.511 1.00 90.56 96 VAL A CA 1
ATOM 709 C C . VAL A 1 96 ? -12.895 9.695 0.012 1.00 90.56 96 VAL A C 1
ATOM 711 O O . VAL A 1 96 ? -13.968 9.885 0.582 1.00 90.56 96 VAL A O 1
ATOM 714 N N . GLY A 1 97 ? -12.53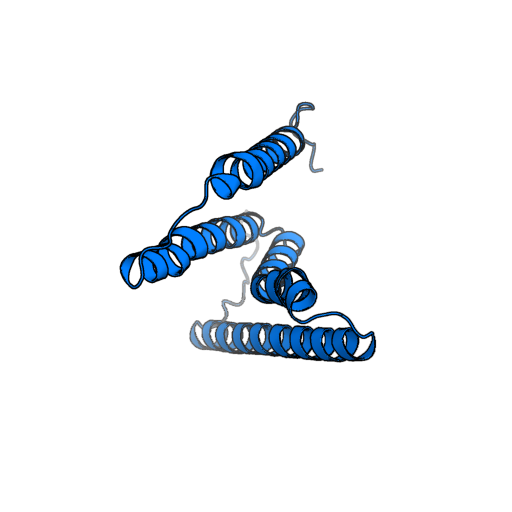0 10.401 -1.063 1.00 92.56 97 GLY A N 1
ATOM 715 C CA . GLY A 1 97 ? -13.363 11.472 -1.612 1.00 92.56 97 GLY A CA 1
ATOM 716 C C . GLY A 1 97 ? -14.733 10.980 -2.083 1.00 92.56 97 GLY A C 1
ATOM 717 O O . GLY A 1 97 ? -15.745 11.542 -1.669 1.00 92.56 97 GLY A O 1
ATOM 718 N N . ILE A 1 98 ? -14.806 9.890 -2.858 1.00 94.94 98 ILE A N 1
ATOM 719 C CA . ILE A 1 98 ? -16.096 9.326 -3.288 1.00 94.94 98 ILE A CA 1
ATOM 720 C C . ILE A 1 98 ? -16.883 8.819 -2.073 1.00 94.94 98 ILE A C 1
ATOM 722 O O . ILE A 1 98 ? -18.060 9.156 -1.939 1.00 94.94 98 ILE A O 1
ATOM 726 N N . ALA A 1 99 ? -16.251 8.085 -1.149 1.00 93.12 99 ALA A N 1
ATOM 727 C CA . ALA A 1 99 ? -16.925 7.615 0.064 1.00 93.12 99 ALA A CA 1
ATOM 728 C C . ALA A 1 99 ? -17.525 8.774 0.881 1.00 93.12 99 ALA A C 1
ATOM 730 O O . ALA A 1 99 ? -18.693 8.710 1.259 1.00 93.12 99 ALA A O 1
ATOM 731 N N . GLY A 1 100 ? -16.770 9.861 1.072 1.00 92.12 100 GLY A N 1
ATOM 732 C CA . GLY A 1 100 ? -17.222 11.060 1.779 1.00 92.12 100 GLY A CA 1
ATOM 733 C C . GLY A 1 100 ? -18.327 11.832 1.053 1.00 92.12 100 GLY A C 1
ATOM 734 O O . GLY A 1 100 ? -19.173 12.433 1.711 1.00 92.12 100 GLY A O 1
ATOM 735 N N . THR A 1 101 ? -18.370 11.794 -0.285 1.00 93.62 101 THR A N 1
ATOM 736 C CA . THR A 1 101 ? -19.486 12.385 -1.051 1.00 93.62 101 THR A CA 1
ATOM 737 C C . THR A 1 101 ? -20.779 11.580 -0.938 1.00 93.62 101 THR A C 1
ATOM 739 O O . THR A 1 101 ? -21.857 12.167 -0.944 1.00 93.62 101 THR A O 1
ATOM 742 N N . ILE A 1 102 ? -20.686 10.250 -0.819 1.00 96.00 102 ILE A N 1
ATOM 743 C CA . ILE A 1 102 ? -21.847 9.361 -0.662 1.00 96.00 102 ILE A CA 1
ATOM 744 C C . ILE A 1 102 ? -22.369 9.415 0.777 1.00 96.00 102 ILE A C 1
ATOM 746 O O . ILE A 1 102 ? -23.574 9.513 1.001 1.00 96.00 102 ILE A O 1
ATOM 750 N N . HIS A 1 103 ? -21.465 9.342 1.754 1.00 93.00 103 HIS A N 1
ATOM 751 C CA . HIS A 1 103 ? -21.786 9.384 3.173 1.00 93.00 103 HIS A CA 1
ATOM 752 C C . HIS A 1 103 ? -20.792 10.299 3.902 1.00 93.00 103 HIS A C 1
ATOM 754 O O . HIS A 1 103 ? -19.660 9.881 4.161 1.00 93.00 103 HIS A O 1
ATOM 760 N N . PRO A 1 104 ? -21.191 11.542 4.237 1.00 88.88 104 PRO A N 1
ATOM 761 C CA . PRO A 1 104 ? -20.315 12.488 4.913 1.00 88.88 104 PRO A CA 1
ATOM 762 C C . PRO A 1 104 ? -19.769 11.917 6.222 1.00 88.88 104 PRO A C 1
ATOM 764 O O . PRO A 1 104 ? -20.519 11.564 7.132 1.00 88.88 104 PRO A O 1
ATOM 767 N N . LEU A 1 105 ? -18.444 11.833 6.311 1.00 81.31 105 LEU A N 1
ATOM 768 C CA . LEU A 1 105 ? -17.747 11.302 7.475 1.00 81.31 105 LEU A CA 1
ATOM 769 C C . LEU A 1 105 ? -17.698 12.373 8.572 1.00 81.31 105 LEU A C 1
ATOM 771 O O . LEU A 1 105 ? -17.163 13.462 8.361 1.00 81.31 105 LEU A O 1
ATOM 775 N N . ALA A 1 106 ? -18.229 12.064 9.756 1.00 85.06 106 ALA A N 1
ATOM 776 C CA . ALA A 1 106 ? -18.044 12.903 10.934 1.00 85.06 106 ALA A CA 1
ATOM 777 C C . ALA A 1 106 ? -16.607 12.734 11.451 1.00 85.06 106 ALA A C 1
ATOM 779 O O . ALA A 1 106 ? -16.228 11.664 11.927 1.00 85.06 106 ALA A O 1
ATOM 780 N N . VAL A 1 107 ? -15.798 13.787 11.334 1.00 82.88 107 VAL A N 1
ATOM 781 C CA . VAL A 1 107 ? -14.392 13.774 11.756 1.00 82.88 107 VAL A CA 1
ATOM 782 C C . VAL A 1 107 ? -14.300 14.240 13.208 1.00 82.88 107 VAL A C 1
ATOM 784 O O . VAL A 1 107 ? -14.607 15.392 13.515 1.00 82.88 107 VAL A O 1
ATOM 787 N N . GLY A 1 108 ? -13.890 13.341 14.104 1.00 87.75 108 GLY A N 1
ATOM 788 C CA . GLY A 1 108 ? -13.647 13.662 15.511 1.00 87.75 108 GLY A CA 1
ATOM 789 C C . GLY A 1 108 ? -12.408 14.549 15.711 1.00 87.75 108 GLY A C 1
ATOM 790 O O . GLY A 1 108 ? -11.503 14.557 14.867 1.00 87.75 108 GLY A O 1
ATOM 791 N N . PRO A 1 109 ? -12.322 15.294 16.827 1.00 88.25 109 PRO A N 1
ATOM 792 C CA . PRO A 1 109 ? -11.167 16.142 17.138 1.00 88.25 109 PRO A CA 1
ATOM 793 C C . PRO A 1 109 ? -9.846 15.356 17.259 1.00 88.25 109 PRO A C 1
ATOM 795 O O . PRO A 1 109 ? -8.766 15.927 17.090 1.00 88.25 109 PRO A O 1
ATOM 798 N N . GLU A 1 110 ? -9.904 14.046 17.501 1.00 89.25 110 GLU A N 1
ATOM 799 C CA . GLU A 1 110 ? -8.746 13.153 17.579 1.00 89.25 110 GLU A CA 1
ATOM 800 C C . GLU A 1 110 ? -7.979 13.080 16.254 1.00 89.25 110 GLU A C 1
ATOM 802 O O . GLU A 1 110 ? -6.753 12.980 16.263 1.00 89.25 110 GLU A O 1
ATOM 807 N N . VAL A 1 111 ? -8.668 13.193 15.115 1.00 86.81 111 VAL A N 1
ATOM 808 C CA . VAL A 1 111 ? -8.030 13.152 13.790 1.00 86.81 111 VAL A CA 1
ATOM 809 C C . VAL A 1 111 ? -7.089 14.345 13.606 1.00 86.81 111 VAL A C 1
ATOM 811 O O . VAL A 1 111 ? -5.977 14.194 13.105 1.00 86.81 111 VAL A O 1
ATOM 814 N N . PHE A 1 112 ? -7.492 15.528 14.075 1.00 86.25 112 PHE A N 1
ATOM 815 C CA . PHE A 1 112 ? -6.668 16.736 13.998 1.00 86.25 112 PHE A CA 1
ATOM 816 C C . PHE A 1 112 ? -5.513 16.711 15.002 1.00 86.25 112 PHE A C 1
ATOM 818 O O . PHE A 1 112 ? -4.379 17.024 14.645 1.00 86.25 112 PHE A O 1
ATOM 825 N N . ASN A 1 113 ? -5.789 16.321 16.249 1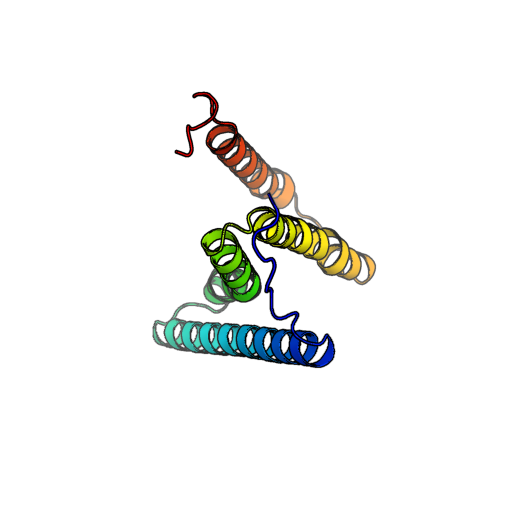.00 91.19 113 ASN A N 1
ATOM 826 C CA . ASN A 1 113 ? -4.809 16.411 17.332 1.00 91.19 113 ASN A CA 1
ATOM 827 C C . ASN A 1 113 ? -3.827 15.237 17.376 1.00 91.19 113 ASN A C 1
ATOM 829 O O . ASN A 1 113 ? -2.730 15.390 17.900 1.00 91.19 113 ASN A O 1
ATOM 833 N N . ARG A 1 114 ? -4.200 14.059 16.871 1.00 90.75 114 ARG A N 1
ATOM 834 C CA . ARG A 1 114 ? -3.351 12.864 16.905 1.00 90.75 114 ARG A CA 1
ATOM 835 C C . ARG A 1 114 ? -2.907 12.476 15.507 1.00 90.75 114 ARG A C 1
ATOM 837 O O . ARG A 1 114 ? -1.714 12.495 15.225 1.00 90.75 114 ARG A O 1
ATOM 844 N N . ASP A 1 115 ? -3.851 12.150 14.632 1.00 88.94 115 ASP A N 1
ATOM 845 C CA . ASP A 1 115 ? -3.525 11.481 13.370 1.00 88.94 115 ASP A CA 1
ATOM 846 C C . ASP A 1 115 ? -2.793 12.430 12.410 1.00 88.94 115 ASP A C 1
ATOM 848 O O . ASP A 1 115 ? -1.755 12.073 11.851 1.00 88.94 115 ASP A O 1
ATOM 852 N N . MET A 1 116 ? -3.253 13.680 12.297 1.00 90.50 116 MET A N 1
ATOM 853 C CA . MET A 1 116 ? -2.614 14.685 11.447 1.00 90.50 116 MET A CA 1
ATOM 854 C C . MET A 1 116 ? -1.243 15.122 11.981 1.00 90.50 116 MET A C 1
ATOM 856 O O . MET A 1 116 ? -0.315 15.298 11.191 1.00 90.50 116 MET A O 1
ATOM 860 N N . LEU A 1 117 ? -1.075 15.233 13.305 1.00 94.38 117 LEU A N 1
ATOM 861 C CA . LEU A 1 117 ? 0.233 15.521 13.908 1.00 94.38 117 LEU A CA 1
ATOM 862 C C . LEU A 1 117 ? 1.228 14.379 13.684 1.00 94.38 117 LEU A C 1
ATOM 864 O O . LEU A 1 117 ? 2.368 14.634 13.296 1.00 94.38 117 LEU A O 1
ATOM 868 N N . VAL A 1 118 ? 0.805 13.127 13.882 1.00 95.00 118 VAL A N 1
ATOM 869 C CA . VAL A 1 118 ? 1.652 11.951 13.635 1.00 95.00 118 VAL A CA 1
ATOM 870 C C . VAL A 1 118 ? 2.042 11.876 12.1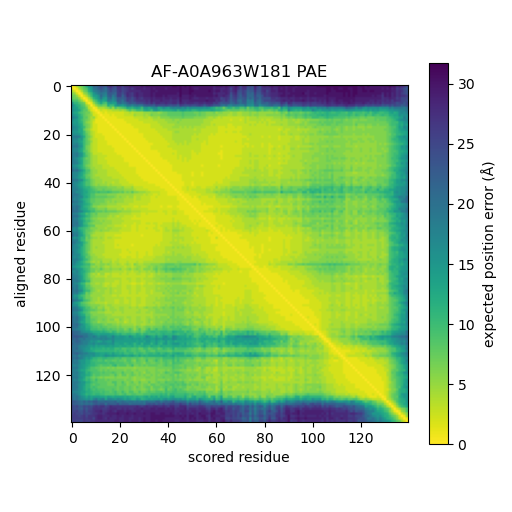58 1.00 95.00 118 VAL A C 1
ATOM 872 O O . VAL A 1 118 ? 3.221 11.708 11.848 1.00 95.00 118 VAL A O 1
ATOM 875 N N . MET A 1 119 ? 1.095 12.078 11.238 1.00 92.06 119 MET A N 1
ATOM 876 C CA . MET A 1 119 ? 1.379 12.081 9.800 1.00 92.06 119 MET A CA 1
ATOM 877 C C . MET A 1 119 ? 2.313 13.219 9.380 1.00 92.06 119 MET A C 1
ATOM 879 O O . MET A 1 119 ? 3.225 12.994 8.580 1.00 92.06 119 MET A O 1
ATOM 883 N N . ALA A 1 120 ? 2.144 14.421 9.934 1.00 93.88 120 ALA A N 1
ATOM 884 C CA . ALA A 1 120 ? 3.045 15.542 9.681 1.00 93.88 120 ALA A CA 1
ATOM 885 C C . ALA A 1 120 ? 4.465 15.247 10.189 1.00 93.88 120 ALA A C 1
ATOM 887 O O . ALA A 1 120 ? 5.436 15.461 9.461 1.00 93.88 120 ALA A O 1
ATOM 888 N N . ALA A 1 121 ? 4.594 14.694 11.399 1.00 95.25 121 ALA A N 1
ATOM 889 C CA . ALA A 1 121 ? 5.881 14.315 11.972 1.00 95.25 121 ALA A CA 1
ATOM 890 C C . ALA A 1 121 ? 6.585 13.228 11.143 1.00 95.25 121 ALA A C 1
ATOM 892 O O . ALA A 1 121 ? 7.778 13.349 10.858 1.00 95.25 121 ALA A O 1
ATOM 893 N N . LEU A 1 122 ? 5.860 12.193 10.704 1.00 94.31 122 LEU A N 1
ATOM 894 C CA . LEU A 1 122 ? 6.398 11.149 9.825 1.00 94.31 122 LEU A CA 1
ATOM 895 C C . LEU A 1 122 ? 6.832 11.714 8.469 1.00 94.31 122 LEU A C 1
ATOM 897 O O . LEU A 1 122 ? 7.925 11.403 8.000 1.00 94.31 122 LEU A O 1
ATOM 901 N N . THR A 1 123 ? 6.023 12.592 7.874 1.00 91.88 123 THR A N 1
ATOM 902 C CA . THR A 1 123 ? 6.347 13.251 6.600 1.00 91.88 123 THR A CA 1
ATOM 903 C C . THR A 1 123 ? 7.619 14.085 6.723 1.00 91.88 123 THR A C 1
ATOM 905 O O . THR A 1 123 ? 8.525 13.955 5.901 1.00 91.88 123 THR A O 1
ATOM 908 N N . LEU A 1 124 ? 7.735 14.891 7.783 1.00 93.94 124 LEU A N 1
ATOM 909 C CA . LEU A 1 124 ? 8.934 15.683 8.049 1.00 93.94 124 LEU A CA 1
ATOM 910 C C . LEU A 1 124 ? 10.158 14.794 8.300 1.00 93.94 124 LEU A C 1
ATOM 912 O O . LEU A 1 124 ? 11.235 15.076 7.782 1.00 93.94 124 LEU A O 1
ATOM 916 N N . SER A 1 125 ? 9.996 13.704 9.051 1.00 92.25 125 SER A N 1
ATOM 917 C CA . SER A 1 125 ? 11.081 12.754 9.328 1.00 92.25 125 SER A CA 1
ATOM 918 C C . SER A 1 125 ? 11.607 12.123 8.039 1.00 92.25 125 SER A C 1
ATOM 920 O O . SER A 1 125 ? 12.815 12.104 7.804 1.00 92.25 125 SER A O 1
ATOM 922 N N . LEU A 1 126 ? 10.704 11.663 7.169 1.00 88.56 126 LEU A N 1
ATOM 923 C CA . LEU A 1 126 ? 11.064 11.113 5.863 1.00 88.56 126 LEU A CA 1
ATOM 924 C C . LEU A 1 126 ? 11.714 12.166 4.963 1.00 88.56 126 LEU A C 1
ATOM 926 O O . LEU A 1 126 ? 12.690 11.856 4.285 1.00 88.56 126 LEU A O 1
ATOM 930 N N . PHE A 1 127 ? 11.230 13.410 4.991 1.00 88.75 127 PHE A N 1
ATOM 931 C CA . PHE A 1 127 ? 11.843 14.512 4.255 1.00 88.75 127 PHE A CA 1
ATOM 932 C C . PHE A 1 127 ? 13.278 14.774 4.725 1.00 88.75 127 PHE A C 1
ATOM 934 O O . PHE A 1 127 ? 14.182 14.844 3.902 1.00 88.75 127 PHE A O 1
ATOM 941 N N . VAL A 1 128 ? 13.523 14.843 6.036 1.00 89.56 128 VAL A N 1
ATOM 942 C CA . VAL A 1 128 ? 14.869 15.042 6.605 1.00 89.56 128 VAL A CA 1
ATOM 943 C C . VAL A 1 128 ? 15.823 13.912 6.205 1.00 89.56 128 VAL A C 1
ATOM 945 O O . VAL A 1 128 ? 16.975 14.177 5.862 1.00 89.56 128 VAL A O 1
ATOM 948 N N . ILE A 1 129 ? 15.351 12.662 6.213 1.00 87.31 129 ILE A N 1
ATOM 949 C CA . ILE A 1 129 ? 16.147 11.498 5.796 1.00 87.31 129 ILE A CA 1
ATOM 950 C C . ILE A 1 129 ? 16.421 11.533 4.284 1.00 87.31 1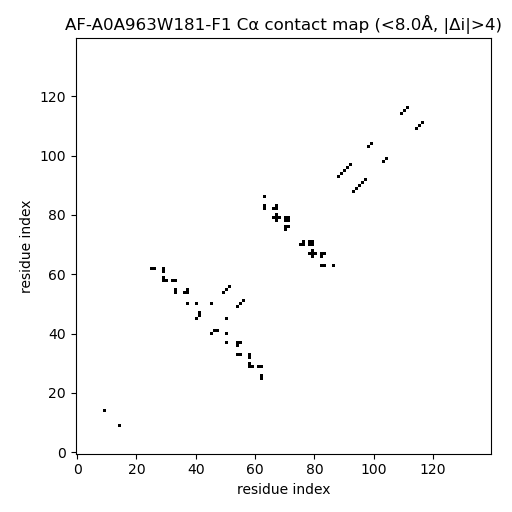29 ILE A C 1
ATOM 952 O O . ILE A 1 129 ? 17.550 11.291 3.858 1.00 87.31 129 ILE A O 1
ATOM 956 N N . GLY A 1 130 ? 15.406 11.847 3.475 1.00 81.56 130 GLY A N 1
ATOM 957 C CA . GLY A 1 130 ? 15.470 11.806 2.013 1.00 81.56 130 GLY A CA 1
ATOM 958 C C . GLY A 1 130 ? 16.149 13.012 1.360 1.00 81.56 130 GLY A C 1
ATOM 959 O O . GLY A 1 130 ? 16.728 12.867 0.288 1.00 81.56 130 GLY A O 1
ATOM 960 N N . TYR A 1 131 ? 16.126 14.188 1.994 1.00 80.69 131 TYR A N 1
ATOM 961 C CA . TYR A 1 131 ? 16.682 15.428 1.435 1.00 80.69 131 TYR A CA 1
ATOM 962 C C . TYR A 1 131 ? 18.212 15.396 1.310 1.00 80.69 131 TYR A C 1
ATOM 964 O O . TYR A 1 131 ? 18.781 16.152 0.531 1.00 80.69 131 TYR A O 1
ATOM 972 N N . GLY A 1 132 ? 18.891 14.506 2.043 1.00 65.56 132 GLY A N 1
ATOM 973 C CA . GLY A 1 132 ? 20.322 14.282 1.872 1.00 65.56 132 GLY A CA 1
ATOM 974 C C . GLY A 1 132 ? 21.157 15.530 2.167 1.00 65.56 132 GLY A C 1
ATOM 975 O O . GLY A 1 132 ? 21.730 16.144 1.274 1.00 65.56 132 GLY A O 1
ATOM 976 N N . PHE A 1 133 ? 21.340 15.866 3.446 1.00 65.25 133 PHE A N 1
ATOM 977 C CA . PHE A 1 133 ? 22.235 16.959 3.874 1.00 65.25 133 PHE A CA 1
ATOM 978 C C . PHE A 1 133 ? 23.726 16.740 3.517 1.00 65.25 133 PHE A C 1
ATOM 980 O O . PHE A 1 133 ? 24.565 17.587 3.812 1.00 65.25 133 PHE A O 1
ATOM 987 N N . ARG A 1 134 ? 24.079 15.604 2.896 1.00 59.34 134 ARG A N 1
ATOM 988 C CA . ARG A 1 134 ? 25.444 15.199 2.527 1.00 59.34 134 ARG A CA 1
ATOM 989 C C . ARG A 1 134 ? 25.614 15.005 1.011 1.00 59.34 134 ARG A C 1
ATOM 991 O O . ARG A 1 134 ? 26.080 13.959 0.582 1.00 59.34 134 ARG A O 1
ATOM 998 N N . GLY A 1 135 ? 25.294 16.034 0.221 1.00 60.72 135 GLY A N 1
ATOM 999 C CA . GLY A 1 135 ? 25.681 16.152 -1.196 1.00 60.72 135 GLY A CA 1
ATOM 1000 C C . GLY A 1 135 ? 25.115 15.074 -2.138 1.00 60.72 135 GLY A C 1
ATOM 1001 O O . GLY A 1 135 ? 24.447 14.140 -1.696 1.00 60.72 135 GLY A O 1
ATOM 1002 N N . PRO A 1 136 ? 25.356 15.182 -3.459 1.00 56.06 136 PRO A N 1
ATOM 1003 C CA . PRO A 1 136 ? 24.950 14.143 -4.394 1.00 56.06 136 PRO A CA 1
ATOM 1004 C C . PRO A 1 136 ? 25.755 12.876 -4.088 1.00 56.06 136 PRO A C 1
ATOM 1006 O O . PRO A 1 136 ? 26.983 12.860 -4.210 1.00 56.06 136 PRO A O 1
ATOM 1009 N N . GLY A 1 137 ? 25.067 11.818 -3.656 1.00 56.25 137 GLY A N 1
ATOM 1010 C CA . GLY A 1 137 ? 25.667 10.499 -3.515 1.00 56.25 137 GLY A CA 1
ATOM 1011 C C . GLY A 1 137 ? 26.295 10.105 -4.847 1.00 56.25 137 GLY A C 1
ATOM 1012 O O . GLY A 1 137 ? 25.610 10.054 -5.866 1.00 56.25 137 GLY A O 1
ATOM 1013 N N . ARG A 1 138 ? 27.611 9.880 -4.856 1.00 47.12 138 ARG A N 1
ATOM 1014 C CA . ARG A 1 138 ? 28.315 9.344 -6.022 1.00 47.12 138 ARG A CA 1
ATOM 1015 C C . ARG A 1 138 ? 27.821 7.920 -6.238 1.00 47.12 138 ARG A C 1
ATOM 1017 O O . ARG A 1 138 ? 28.287 6.996 -5.578 1.00 47.12 138 ARG A O 1
ATOM 1024 N N . ILE A 1 139 ? 26.854 7.772 -7.131 1.00 53.06 139 ILE A N 1
ATOM 1025 C CA . ILE A 1 139 ? 26.540 6.498 -7.763 1.00 53.06 139 ILE A CA 1
ATOM 1026 C C . ILE A 1 139 ? 27.663 6.308 -8.788 1.00 53.06 139 ILE A C 1
ATOM 1028 O O . ILE A 1 139 ? 27.670 6.976 -9.821 1.00 53.06 139 ILE A O 1
ATOM 1032 N N . ASN A 1 140 ? 28.691 5.545 -8.406 1.00 41.91 140 ASN A N 1
ATOM 1033 C CA . ASN A 1 140 ? 29.694 5.044 -9.349 1.00 41.91 140 ASN A CA 1
ATOM 1034 C C . ASN A 1 140 ? 29.039 4.060 -10.319 1.00 41.91 140 ASN A C 1
ATOM 1036 O O . ASN A 1 140 ? 28.182 3.278 -9.847 1.00 41.91 140 ASN A O 1
#